Protein AF-A0A9W8ZW13-F1 (afdb_monomer_lite)

Sequence (111 aa):
MRTRFSSGTEGKAVCLLRQLMRTHRSIYGIDWSQTKPTEIVTCSLDKTIKVWDSKTMTLRTRIKTGYPVWRARGLPFGRGVLSLAQRGETALEMFSREPRIRPWYLTSSGR

Radius of gyration: 17.47 Å; chains: 1; bounding box: 58×29×50 Å

Foldseek 3Di:
DDDPDDPVVVVLVVVLVVVVVVVAPAWQEWEAAPCD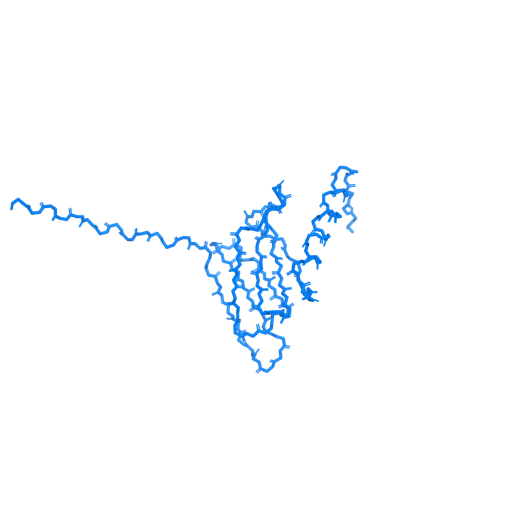NQWIWTFYQQQWIWIAGSVVRDTPDIDGHPAGFNYKYHDPDAQKIWTQHDDDDRDIDIGHPDDPPPPPPDPPPDD

Organism: NCBI:txid40482

InterPro domains:
  IPR001680 WD40 repeat [PF00400] (21-53)
  IPR001680 WD40 repeat [PS50082] (20-62)
  IPR001680 WD40 repeat [SM00320] (13-53)
  IPR015943 WD40/YVTN repeat-like-containing domain superfamily [G3DSA:2.130.10.10] (4-92)
  IPR036322 WD40-repeat-containing domain superfamily [SSF50978] (20-85)
  IPR049567 GATOR complex protein WDR59-like [PTHR46170] (24-96)

pLDDT: mean 72.47, std 13.66, range [34.53, 87.5]

Structure (mmCIF, N/CA/C/O backbone):
data_AF-A0A9W8ZW13-F1
#
_entry.id   AF-A0A9W8ZW13-F1
#
loop_
_atom_site.group_PDB
_atom_site.id
_atom_site.type_symbol
_atom_site.label_atom_id
_atom_site.label_alt_id
_atom_site.label_comp_id
_atom_site.label_asym_id
_atom_site.label_entity_id
_atom_site.label_seq_id
_atom_site.pdbx_PDB_ins_code
_atom_site.Cartn_x
_atom_site.Cartn_y
_atom_site.Cartn_z
_atom_site.occupancy
_atom_site.B_iso_or_equiv
_atom_site.auth_seq_id
_atom_site.auth_comp_id
_atom_site.auth_asym_id
_atom_site.auth_atom_id
_atom_site.pdbx_PDB_model_num
ATOM 1 N N . MET A 1 1 ? 9.572 16.945 15.103 1.00 35.16 1 MET A N 1
ATOM 2 C CA . MET A 1 1 ? 8.105 16.756 15.145 1.00 35.16 1 MET A CA 1
ATOM 3 C C . MET A 1 1 ? 7.822 15.353 15.690 1.00 35.16 1 MET A C 1
ATOM 5 O O . MET A 1 1 ? 7.816 14.394 14.935 1.00 35.16 1 MET A O 1
ATOM 9 N N . ARG A 1 2 ? 7.760 15.195 17.022 1.00 34.53 2 ARG A N 1
ATOM 10 C CA . ARG A 1 2 ? 7.535 13.897 17.691 1.00 34.53 2 ARG A CA 1
ATOM 11 C C . ARG A 1 2 ? 6.031 13.707 17.870 1.00 34.53 2 ARG A C 1
ATOM 13 O O . ARG A 1 2 ? 5.423 14.396 18.683 1.00 34.53 2 ARG A O 1
ATOM 20 N N . THR A 1 3 ? 5.431 12.801 17.112 1.00 39.03 3 THR A N 1
ATOM 21 C CA . THR A 1 3 ? 4.047 12.376 17.332 1.00 39.03 3 THR A CA 1
ATOM 22 C C . THR A 1 3 ? 4.000 11.529 18.602 1.00 39.03 3 THR A C 1
ATOM 24 O O . THR A 1 3 ? 4.550 10.430 18.635 1.00 39.03 3 THR A O 1
ATOM 27 N N . ARG A 1 4 ? 3.385 12.050 19.672 1.00 37.78 4 ARG A N 1
ATOM 28 C CA . ARG A 1 4 ? 3.016 11.244 20.843 1.00 37.78 4 ARG A CA 1
ATOM 29 C C . ARG A 1 4 ? 1.948 10.245 20.395 1.00 37.78 4 ARG A C 1
ATOM 31 O O . ARG A 1 4 ? 0.815 10.642 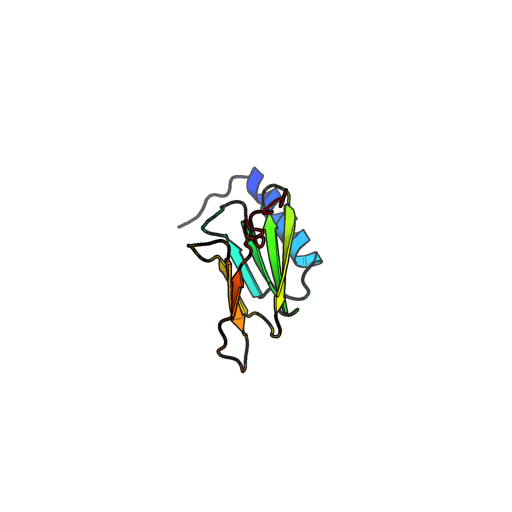20.140 1.00 37.78 4 ARG A O 1
ATOM 38 N N . PHE A 1 5 ? 2.316 8.976 20.266 1.00 43.03 5 PHE A N 1
ATOM 39 C CA . PHE A 1 5 ? 1.353 7.894 20.103 1.00 43.03 5 PHE A CA 1
ATOM 40 C C . PHE A 1 5 ? 0.817 7.533 21.491 1.00 43.03 5 PHE A C 1
ATOM 42 O O . PHE A 1 5 ? 1.581 7.275 22.416 1.00 43.03 5 PHE A O 1
ATOM 49 N N . SER A 1 6 ? -0.500 7.615 21.671 1.00 43.19 6 SER A N 1
ATOM 50 C CA . SER A 1 6 ? -1.167 7.204 22.906 1.00 43.19 6 SER A CA 1
ATOM 51 C C . SER A 1 6 ? -1.063 5.684 23.063 1.00 43.19 6 SER A C 1
ATOM 53 O O . SER A 1 6 ? -1.184 4.954 22.081 1.00 43.19 6 SER A O 1
ATOM 55 N N . SER A 1 7 ? -0.866 5.188 24.284 1.00 50.56 7 SER A N 1
ATOM 56 C CA . SER A 1 7 ? -0.591 3.774 24.617 1.00 50.56 7 SER A CA 1
ATOM 57 C C . SER A 1 7 ? -1.545 2.738 23.989 1.00 50.56 7 SER A C 1
ATOM 59 O O . SER A 1 7 ? -1.150 1.608 23.719 1.00 50.56 7 SER A O 1
ATOM 61 N N . GLY A 1 8 ? -2.790 3.108 23.661 1.00 53.59 8 GLY A N 1
ATOM 62 C CA . GLY A 1 8 ? -3.739 2.238 22.945 1.00 53.59 8 GLY A CA 1
ATOM 63 C C . GLY A 1 8 ? -3.488 2.078 21.432 1.00 53.59 8 GLY A C 1
ATOM 64 O O . GLY A 1 8 ? -4.043 1.179 20.799 1.00 53.59 8 GLY A O 1
ATOM 65 N N . THR A 1 9 ? -2.670 2.941 20.825 1.00 52.50 9 THR A N 1
ATOM 66 C CA . THR A 1 9 ? -2.302 2.882 19.397 1.00 52.50 9 THR A CA 1
ATOM 67 C C . THR A 1 9 ? -1.085 1.999 19.129 1.00 52.50 9 THR A C 1
ATOM 69 O O . THR A 1 9 ? -0.987 1.427 18.043 1.00 52.50 9 THR A O 1
ATOM 72 N N . GLU A 1 10 ? -0.219 1.794 20.125 1.00 55.22 10 GLU A N 1
ATOM 73 C CA . GLU A 1 10 ? 0.979 0.955 20.002 1.00 55.22 10 GLU A CA 1
ATOM 74 C C . GLU A 1 10 ? 0.616 -0.513 19.752 1.00 55.22 10 GLU A C 1
ATOM 76 O O . GLU A 1 10 ? 1.110 -1.120 18.802 1.00 55.22 10 GLU A O 1
ATOM 81 N N . GLY A 1 11 ? -0.348 -1.060 20.502 1.00 59.16 11 GLY A N 1
ATOM 82 C CA . GLY A 1 11 ? -0.831 -2.429 20.283 1.00 59.16 11 GLY A CA 1
ATOM 83 C C . GLY A 1 11 ? -1.437 -2.639 18.889 1.00 59.16 11 GLY A C 1
ATOM 84 O O . GLY A 1 11 ? -1.259 -3.694 18.275 1.00 59.16 11 GLY A O 1
ATOM 85 N N . LYS A 1 12 ? -2.093 -1.607 18.338 1.00 62.25 12 LYS A N 1
ATOM 86 C CA . LYS A 1 12 ? -2.654 -1.655 16.981 1.00 62.25 12 LYS A CA 1
ATOM 87 C C . LYS A 1 12 ? -1.561 -1.630 15.919 1.00 62.25 12 LYS A C 1
ATOM 89 O O . LYS A 1 12 ? -1.615 -2.422 14.981 1.00 62.25 12 LYS A O 1
ATOM 94 N N . ALA A 1 13 ? -0.562 -0.766 16.079 1.00 60.72 13 ALA A N 1
ATOM 95 C CA . ALA A 1 13 ? 0.571 -0.694 15.166 1.00 60.72 13 ALA A CA 1
ATOM 96 C C . ALA A 1 13 ? 1.368 -2.009 15.155 1.00 60.72 13 ALA A C 1
ATOM 98 O O . ALA A 1 13 ? 1.680 -2.514 14.080 1.00 60.72 13 ALA A O 1
ATOM 99 N N . VAL A 1 14 ? 1.619 -2.611 16.324 1.00 66.12 14 VAL A N 1
ATOM 100 C CA . VAL A 1 14 ? 2.346 -3.888 16.449 1.00 66.12 14 VAL A CA 1
ATOM 101 C C . VAL A 1 14 ? 1.586 -5.041 15.789 1.00 66.12 14 VAL A C 1
ATOM 103 O O . VAL A 1 14 ? 2.171 -5.805 15.017 1.00 66.12 14 VAL A O 1
ATOM 106 N N . CYS A 1 15 ? 0.280 -5.166 16.044 1.00 66.88 15 CYS A N 1
ATOM 107 C CA . CYS A 1 15 ? -0.532 -6.227 15.445 1.00 66.88 15 CYS A CA 1
ATOM 108 C C . CYS A 1 15 ? -0.619 -6.074 13.916 1.00 66.88 15 CYS A C 1
ATOM 110 O O . CYS A 1 15 ? -0.444 -7.046 13.178 1.00 66.88 15 CYS A O 1
ATOM 112 N N . LEU A 1 16 ? -0.771 -4.836 13.434 1.00 68.88 16 LEU A N 1
ATOM 113 C CA . LEU A 1 16 ? -0.765 -4.524 12.008 1.00 68.88 16 LEU A CA 1
ATOM 114 C C . LEU A 1 16 ? 0.590 -4.849 11.360 1.00 68.88 16 LEU A C 1
ATOM 116 O O . LEU A 1 16 ? 0.623 -5.473 10.302 1.00 68.88 16 LEU A O 1
ATOM 120 N N . LEU A 1 17 ? 1.708 -4.499 12.003 1.00 67.88 17 LEU A N 1
ATOM 121 C CA . LEU A 1 17 ? 3.049 -4.804 11.497 1.00 67.88 17 LEU A CA 1
ATOM 122 C C . LEU A 1 17 ? 3.269 -6.319 11.394 1.00 67.88 17 LEU A C 1
ATOM 124 O O . LEU A 1 17 ? 3.786 -6.809 10.393 1.00 67.88 17 LEU A O 1
ATOM 128 N N . ARG A 1 18 ? 2.810 -7.081 12.394 1.00 70.88 18 ARG A N 1
ATOM 129 C CA . ARG A 1 18 ? 2.882 -8.548 12.391 1.00 70.88 18 ARG A CA 1
ATOM 130 C C . ARG A 1 18 ? 2.047 -9.159 11.265 1.00 70.88 18 ARG A C 1
ATOM 132 O O . ARG A 1 18 ? 2.518 -10.068 10.582 1.00 70.88 18 ARG A O 1
ATOM 139 N N . GLN A 1 19 ? 0.843 -8.640 11.035 1.00 70.88 19 GLN A N 1
ATOM 140 C CA . GLN A 1 19 ? -0.024 -9.070 9.936 1.00 70.88 19 GLN A CA 1
ATOM 141 C C . GLN A 1 19 ? 0.589 -8.743 8.565 1.00 70.88 19 GLN A C 1
ATOM 143 O O . GLN A 1 19 ? 0.557 -9.560 7.642 1.00 70.88 19 GLN A O 1
ATOM 148 N N . LEU A 1 20 ? 1.216 -7.573 8.440 1.00 72.50 20 LEU A N 1
ATOM 149 C CA . LEU A 1 20 ? 1.938 -7.164 7.239 1.00 72.50 20 LEU A CA 1
ATOM 150 C C . LEU A 1 20 ? 3.130 -8.086 6.959 1.00 72.50 20 LEU A C 1
ATOM 152 O O . LEU A 1 20 ? 3.231 -8.616 5.853 1.00 72.50 20 LEU A O 1
ATOM 156 N N . MET A 1 21 ? 3.963 -8.365 7.966 1.00 69.19 21 MET A N 1
ATOM 157 C CA . MET A 1 21 ? 5.094 -9.294 7.844 1.00 69.19 21 MET A CA 1
ATOM 158 C C . MET A 1 21 ? 4.656 -10.717 7.478 1.00 69.19 21 MET A C 1
ATOM 160 O O . MET A 1 21 ? 5.329 -11.381 6.700 1.00 69.19 21 MET A O 1
ATOM 164 N N . ARG A 1 22 ? 3.510 -11.197 7.982 1.00 66.75 22 ARG A N 1
ATOM 165 C CA . ARG A 1 22 ? 2.988 -12.528 7.618 1.00 66.75 22 ARG A CA 1
ATOM 166 C C . ARG A 1 22 ? 2.552 -12.631 6.162 1.00 66.75 22 ARG A C 1
ATOM 168 O O . ARG A 1 22 ? 2.555 -13.720 5.599 1.00 66.75 22 ARG A O 1
ATOM 175 N N . THR A 1 23 ? 2.101 -11.529 5.572 1.00 67.56 23 THR A N 1
ATOM 176 C CA . THR A 1 23 ? 1.450 -11.556 4.257 1.00 67.56 23 THR A CA 1
ATOM 177 C C . THR A 1 23 ? 2.381 -11.141 3.124 1.00 67.56 23 THR A C 1
ATOM 179 O O . THR A 1 23 ? 2.035 -11.362 1.961 1.00 67.56 23 THR A O 1
ATOM 182 N N . HIS A 1 24 ? 3.538 -10.555 3.433 1.00 68.94 24 HIS A N 1
ATOM 183 C CA . HIS A 1 24 ? 4.514 -10.077 2.459 1.00 68.94 24 HIS A CA 1
ATOM 184 C C . HIS A 1 24 ? 5.874 -10.731 2.663 1.00 68.94 24 HIS A C 1
ATOM 186 O O . HIS A 1 24 ? 6.360 -10.846 3.781 1.00 68.94 24 HIS A O 1
ATOM 192 N N . ARG A 1 25 ? 6.519 -11.107 1.555 1.00 66.69 25 ARG A N 1
ATOM 193 C CA . ARG A 1 25 ? 7.866 -11.693 1.580 1.00 66.69 25 ARG A CA 1
ATOM 194 C C . ARG A 1 25 ? 8.946 -10.623 1.816 1.00 66.69 25 ARG A C 1
ATOM 196 O O . ARG A 1 25 ? 9.935 -10.886 2.490 1.00 66.69 25 ARG A O 1
ATOM 203 N N . SER A 1 26 ? 8.745 -9.405 1.300 1.00 76.00 26 SER A N 1
ATOM 204 C CA . SER A 1 26 ? 9.588 -8.223 1.569 1.00 76.00 26 SER A CA 1
ATOM 205 C C . SER A 1 26 ? 8.794 -6.943 1.302 1.00 76.00 26 SER A C 1
ATOM 207 O O . SER A 1 26 ? 8.293 -6.764 0.191 1.00 76.00 26 SER A O 1
ATOM 209 N N . ILE A 1 27 ? 8.637 -6.077 2.304 1.00 79.44 27 ILE A N 1
ATOM 210 C CA . ILE A 1 27 ? 7.901 -4.806 2.193 1.00 79.44 27 ILE A CA 1
ATOM 211 C C . ILE A 1 27 ? 8.918 -3.684 1.991 1.00 79.44 27 ILE A C 1
ATOM 213 O O . ILE A 1 27 ? 9.815 -3.532 2.814 1.00 79.44 27 ILE A O 1
ATOM 217 N N . TYR A 1 28 ? 8.763 -2.893 0.930 1.00 79.94 28 TYR A N 1
ATOM 218 C CA . TYR A 1 28 ? 9.627 -1.728 0.682 1.00 79.94 28 TYR A CA 1
ATOM 219 C C . TYR A 1 28 ? 8.986 -0.409 1.089 1.00 79.94 28 TYR A C 1
ATOM 221 O O . TYR A 1 28 ? 9.685 0.548 1.415 1.00 79.94 28 TYR A O 1
ATOM 229 N N . GLY A 1 29 ? 7.654 -0.351 1.076 1.00 76.56 29 GLY A N 1
ATOM 230 C CA . GLY A 1 29 ? 6.926 0.882 1.312 1.00 76.56 29 GLY A CA 1
ATOM 231 C C . GLY A 1 29 ? 5.615 0.645 2.038 1.00 76.56 29 GLY A C 1
ATOM 232 O O . GLY A 1 29 ? 4.862 -0.285 1.737 1.00 76.56 29 GLY A O 1
ATOM 233 N N . ILE A 1 30 ? 5.360 1.532 2.990 1.00 85.06 30 ILE A N 1
ATOM 234 C CA . ILE A 1 30 ? 4.104 1.663 3.716 1.00 85.06 30 ILE A CA 1
ATOM 235 C C . ILE A 1 30 ? 3.720 3.134 3.597 1.00 85.06 30 ILE A C 1
ATOM 237 O O . ILE A 1 30 ? 4.533 4.005 3.906 1.00 85.06 30 ILE A O 1
ATOM 241 N N . ASP A 1 31 ? 2.509 3.403 3.123 1.00 85.44 31 ASP A N 1
ATOM 242 C CA . ASP A 1 31 ? 1.985 4.755 2.968 1.00 85.44 31 ASP A CA 1
ATOM 243 C C . ASP A 1 31 ? 0.554 4.840 3.497 1.00 85.44 31 ASP A C 1
ATOM 245 O O . ASP A 1 31 ? -0.242 3.910 3.349 1.00 85.44 31 ASP A O 1
ATOM 249 N N . TRP A 1 32 ? 0.220 5.963 4.122 1.00 83.38 32 TRP A N 1
ATOM 250 C CA . TRP A 1 32 ? -1.137 6.224 4.593 1.00 83.38 32 TRP A CA 1
ATOM 251 C C . TRP A 1 32 ? -1.934 6.896 3.482 1.00 83.38 32 TRP A C 1
ATOM 253 O O . TRP A 1 32 ? -1.458 7.829 2.835 1.00 83.38 32 TRP A O 1
ATOM 263 N N . SER A 1 33 ? -3.167 6.441 3.255 1.00 79.81 33 SER A N 1
ATOM 264 C CA . SER A 1 33 ? -4.030 7.089 2.270 1.00 79.81 33 SER A CA 1
ATOM 265 C C . SER A 1 33 ? -4.443 8.468 2.780 1.00 79.81 33 SER A C 1
ATOM 267 O O . SER A 1 33 ? -5.114 8.582 3.802 1.00 79.81 33 SER A O 1
ATOM 269 N N . GLN A 1 34 ? -4.106 9.523 2.038 1.00 75.06 34 GLN A N 1
ATOM 270 C CA . GLN A 1 34 ? -4.455 10.900 2.418 1.00 75.06 34 GLN A CA 1
ATOM 271 C C . GLN A 1 34 ? -5.968 11.153 2.381 1.00 75.06 34 GLN A C 1
ATOM 273 O O . GLN A 1 34 ? -6.498 11.961 3.133 1.00 75.06 34 GLN A O 1
ATOM 278 N N . THR A 1 35 ? -6.684 10.413 1.533 1.00 75.00 35 THR A N 1
ATOM 279 C CA . THR A 1 35 ? -8.144 10.499 1.402 1.00 75.00 35 THR A CA 1
ATOM 280 C C . THR A 1 35 ? -8.894 9.831 2.552 1.00 75.00 35 THR A C 1
ATOM 282 O O . THR A 1 35 ? -10.033 10.197 2.837 1.00 75.00 35 THR A O 1
ATOM 285 N N . LYS A 1 36 ? -8.292 8.831 3.210 1.00 75.56 36 LYS A N 1
ATOM 286 C CA . LYS A 1 36 ? -8.912 8.087 4.310 1.00 75.56 36 LYS A CA 1
ATOM 287 C C . LYS A 1 36 ? -7.859 7.701 5.346 1.00 75.56 36 LYS A C 1
ATOM 289 O O . LYS A 1 36 ? -7.074 6.791 5.082 1.00 75.56 36 LYS A O 1
ATOM 294 N N . PRO A 1 37 ? -7.917 8.261 6.566 1.00 77.81 37 PRO A N 1
ATOM 295 C CA . PRO A 1 37 ? -6.924 7.993 7.609 1.00 77.81 37 PRO A CA 1
ATOM 296 C C . PRO A 1 37 ? -6.968 6.549 8.127 1.00 77.81 37 PRO A C 1
ATOM 298 O O . PRO A 1 37 ? -6.092 6.119 8.868 1.00 77.81 37 PRO A O 1
ATOM 301 N N . THR A 1 38 ? -8.001 5.788 7.762 1.00 83.31 38 THR A N 1
ATOM 302 C CA . THR A 1 38 ? -8.133 4.377 8.118 1.00 83.31 38 THR A CA 1
ATOM 303 C C . THR A 1 38 ? -7.573 3.445 7.056 1.00 83.31 38 THR A C 1
ATOM 305 O O . THR A 1 38 ? -7.625 2.242 7.251 1.00 83.31 38 THR A O 1
ATOM 308 N N . GLU A 1 39 ? -7.084 3.944 5.922 1.00 84.44 39 GLU A N 1
ATOM 309 C CA . GLU A 1 39 ? -6.550 3.095 4.859 1.00 84.44 39 GLU A CA 1
ATOM 310 C C . GLU A 1 39 ? -5.025 3.187 4.808 1.00 84.44 39 GLU A C 1
ATOM 312 O O . GLU A 1 39 ? -4.442 4.269 4.737 1.00 84.44 39 GLU A O 1
ATOM 317 N N . ILE A 1 40 ? -4.385 2.022 4.810 1.00 85.81 40 ILE A N 1
ATOM 318 C CA . ILE A 1 40 ? -2.937 1.868 4.704 1.00 85.81 40 ILE A CA 1
ATOM 319 C C . ILE A 1 40 ? -2.643 1.144 3.400 1.00 85.81 40 ILE A C 1
ATOM 321 O O . ILE A 1 40 ? -3.205 0.087 3.117 1.00 85.81 40 ILE A O 1
ATOM 325 N N . VAL A 1 41 ? -1.748 1.704 2.603 1.00 85.88 41 VAL A N 1
ATOM 326 C CA . VAL A 1 41 ? -1.258 1.113 1.365 1.00 85.88 41 VAL A CA 1
ATOM 327 C C . VAL A 1 41 ? 0.118 0.529 1.631 1.00 85.88 41 VAL A C 1
ATOM 329 O O . VAL A 1 41 ? 0.990 1.169 2.210 1.00 85.88 41 VAL A O 1
ATOM 332 N N . THR A 1 42 ? 0.317 -0.705 1.199 1.00 86.50 42 THR A N 1
ATOM 333 C CA . THR A 1 42 ? 1.590 -1.412 1.336 1.00 86.50 42 THR A CA 1
ATOM 334 C C . THR A 1 42 ? 2.015 -1.968 -0.005 1.00 86.50 42 THR A C 1
ATOM 336 O O . THR A 1 42 ? 1.174 -2.447 -0.768 1.00 86.50 42 THR A O 1
ATOM 339 N N . CYS A 1 43 ? 3.308 -1.888 -0.304 1.00 86.44 43 CYS A N 1
ATOM 340 C CA . CYS A 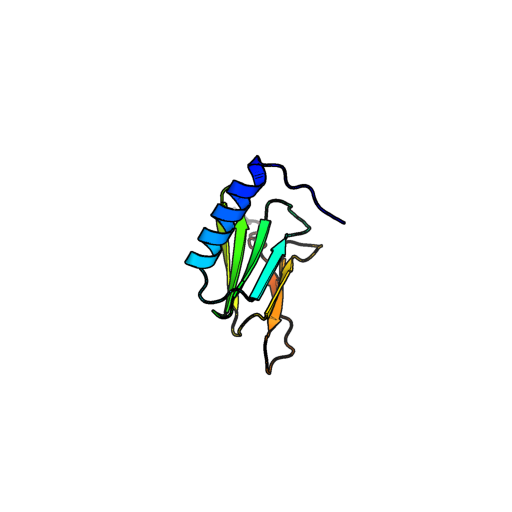1 43 ? 3.890 -2.433 -1.524 1.00 86.44 43 CYS A CA 1
ATOM 341 C C . CYS A 1 43 ? 5.034 -3.391 -1.207 1.00 86.44 43 CYS A C 1
ATOM 343 O O . CYS A 1 43 ? 5.786 -3.212 -0.243 1.00 86.44 43 CYS A O 1
ATOM 345 N N . SER A 1 44 ? 5.154 -4.427 -2.029 1.00 85.50 44 SER A N 1
ATOM 346 C CA . SER A 1 44 ? 6.108 -5.502 -1.806 1.00 85.50 44 SER A CA 1
ATOM 347 C C . SER A 1 44 ? 6.820 -5.921 -3.086 1.00 85.50 44 SER A C 1
ATOM 349 O O . SER A 1 44 ? 6.313 -5.744 -4.197 1.00 85.50 44 SER A O 1
ATOM 351 N N . LEU A 1 45 ? 8.006 -6.514 -2.905 1.00 82.62 45 LEU A N 1
ATOM 352 C CA . LEU A 1 45 ? 8.793 -7.134 -3.976 1.00 82.62 45 LEU A CA 1
ATOM 353 C C . LEU A 1 45 ? 8.037 -8.271 -4.677 1.00 82.62 45 LEU A C 1
ATOM 355 O O . LEU A 1 45 ? 8.361 -8.628 -5.804 1.00 82.62 45 LEU A O 1
ATOM 359 N N . ASP A 1 46 ? 7.005 -8.822 -4.031 1.00 82.38 46 ASP A N 1
ATOM 360 C CA . ASP A 1 46 ? 6.138 -9.856 -4.599 1.00 82.38 46 ASP A CA 1
ATOM 361 C C . ASP A 1 46 ? 5.224 -9.351 -5.735 1.00 82.38 46 ASP A C 1
ATOM 363 O O . ASP A 1 46 ? 4.344 -10.088 -6.183 1.00 82.38 46 ASP A O 1
ATOM 367 N N . LYS A 1 47 ? 5.449 -8.114 -6.208 1.00 86.25 47 LYS A N 1
ATOM 368 C CA . LYS A 1 47 ? 4.672 -7.434 -7.250 1.00 86.25 47 LYS A CA 1
ATOM 369 C C . LYS A 1 47 ? 3.211 -7.256 -6.846 1.00 86.25 47 LYS A C 1
ATOM 371 O O . LYS A 1 47 ? 2.294 -7.325 -7.666 1.00 86.25 47 LYS A O 1
ATOM 376 N N . THR A 1 48 ? 2.965 -7.094 -5.547 1.00 85.75 48 THR A N 1
ATOM 377 C CA . THR A 1 48 ? 1.628 -6.826 -5.038 1.00 85.75 48 THR A CA 1
ATOM 378 C C . THR A 1 48 ? 1.581 -5.566 -4.202 1.00 85.75 48 THR A C 1
ATOM 380 O O . THR A 1 48 ? 2.449 -5.273 -3.376 1.00 85.75 48 THR A O 1
ATOM 383 N N . ILE A 1 49 ? 0.505 -4.826 -4.424 1.00 87.50 49 ILE A N 1
ATOM 384 C CA . ILE A 1 49 ? 0.113 -3.686 -3.620 1.00 87.50 49 ILE A CA 1
ATOM 385 C C . ILE A 1 49 ? -1.139 -4.102 -2.866 1.00 87.50 49 ILE A C 1
ATOM 387 O O . ILE A 1 49 ? -2.118 -4.569 -3.454 1.00 87.50 49 ILE A O 1
ATOM 391 N N . LYS A 1 50 ? -1.110 -3.957 -1.548 1.00 86.12 50 LYS A N 1
ATOM 392 C CA . LYS A 1 50 ? -2.221 -4.317 -0.676 1.00 86.12 50 LYS A CA 1
ATOM 393 C C . LYS A 1 50 ? -2.703 -3.102 0.082 1.00 86.12 50 LYS A C 1
ATOM 395 O O . LYS A 1 50 ? -1.904 -2.341 0.628 1.00 86.12 50 LYS A O 1
ATOM 400 N N . VAL A 1 51 ? -4.017 -2.947 0.108 1.00 85.81 51 VAL A N 1
ATOM 401 C CA . VAL A 1 51 ? -4.703 -1.888 0.837 1.00 85.81 51 VAL A CA 1
ATOM 402 C C . VAL A 1 51 ? -5.394 -2.504 2.034 1.00 85.81 51 VAL A C 1
ATOM 404 O O . VAL A 1 51 ? -6.228 -3.399 1.889 1.00 85.81 51 VAL A O 1
ATOM 407 N N . TRP A 1 52 ? -5.056 -1.993 3.203 1.00 86.00 52 TRP A N 1
ATOM 408 C CA . TRP A 1 52 ? -5.523 -2.458 4.493 1.00 86.00 52 TRP A CA 1
ATOM 409 C C . TRP A 1 52 ? -6.391 -1.402 5.144 1.00 86.00 52 TRP A C 1
ATOM 411 O O . TRP A 1 52 ? -6.159 -0.206 4.979 1.00 86.00 52 TRP A O 1
ATOM 421 N N . ASP A 1 53 ? -7.374 -1.849 5.907 1.00 85.88 53 ASP A N 1
ATOM 422 C CA . ASP A 1 53 ? -8.138 -0.990 6.797 1.00 85.88 53 ASP A CA 1
ATOM 423 C C . ASP A 1 53 ? -7.539 -1.079 8.208 1.00 85.88 53 ASP A C 1
ATOM 425 O O . ASP A 1 53 ? -7.502 -2.152 8.802 1.00 85.88 53 ASP A O 1
ATOM 429 N N . SER A 1 54 ? -7.039 0.029 8.749 1.00 82.19 54 SER A N 1
ATOM 430 C CA . SER A 1 54 ? -6.392 0.092 10.061 1.00 82.19 54 SER A CA 1
ATOM 431 C C . SER A 1 54 ? -7.371 -0.094 11.221 1.00 82.19 54 SER A C 1
ATOM 433 O O . SER A 1 54 ? -6.950 -0.502 12.304 1.00 82.19 54 SER A O 1
ATOM 435 N N . LYS A 1 55 ? -8.673 0.167 11.018 1.00 81.56 55 LYS A N 1
ATOM 436 C CA . LYS A 1 55 ? -9.694 -0.038 12.057 1.00 81.56 55 LYS A CA 1
ATOM 437 C C . LYS A 1 55 ? -10.036 -1.511 12.222 1.00 81.56 55 LYS A C 1
ATOM 439 O O . LYS A 1 55 ? -10.168 -1.976 13.348 1.00 81.56 55 LYS A O 1
ATOM 444 N N . THR A 1 56 ? -10.189 -2.221 11.108 1.00 81.88 56 THR A N 1
ATOM 445 C CA . THR A 1 56 ? -10.606 -3.633 11.097 1.00 81.88 56 THR A CA 1
ATOM 446 C C . THR A 1 56 ? -9.435 -4.601 10.921 1.00 81.88 56 THR A C 1
ATOM 448 O O . THR A 1 56 ? -9.617 -5.803 11.062 1.00 81.88 56 THR A O 1
ATOM 451 N N . MET A 1 57 ? -8.235 -4.095 10.614 1.00 77.25 57 MET A N 1
ATOM 452 C CA . MET A 1 57 ? -7.047 -4.873 10.231 1.00 77.25 57 MET A CA 1
ATOM 453 C C . MET A 1 57 ? -7.299 -5.857 9.077 1.00 77.25 57 MET A C 1
ATOM 455 O O . MET A 1 57 ? -6.629 -6.883 8.957 1.00 77.25 57 MET A O 1
ATOM 459 N N . THR A 1 58 ? -8.260 -5.543 8.204 1.00 82.44 58 THR A N 1
ATOM 460 C CA . THR A 1 58 ? -8.644 -6.399 7.076 1.00 82.44 58 THR A CA 1
ATOM 461 C C . THR A 1 58 ? -8.017 -5.933 5.766 1.00 82.44 58 THR A C 1
ATOM 463 O O . THR A 1 58 ? -7.786 -4.740 5.544 1.00 82.44 58 THR A O 1
ATOM 466 N N . LEU A 1 59 ? -7.741 -6.891 4.876 1.00 83.94 59 LEU A N 1
ATOM 467 C CA . LEU A 1 59 ? -7.304 -6.615 3.511 1.00 83.94 59 LEU A CA 1
ATOM 468 C C . LEU A 1 59 ? -8.518 -6.200 2.676 1.00 83.94 59 LEU A C 1
ATOM 470 O O . LEU A 1 59 ? -9.388 -7.020 2.403 1.00 83.94 59 LEU A O 1
ATOM 474 N N . ARG A 1 60 ? -8.556 -4.945 2.230 1.00 83.69 60 ARG A N 1
ATOM 475 C CA . ARG A 1 60 ? -9.627 -4.441 1.360 1.00 83.69 60 ARG A CA 1
ATOM 476 C C . ARG A 1 60 ? -9.411 -4.801 -0.093 1.00 83.69 60 ARG A C 1
ATOM 478 O O . ARG A 1 60 ? -10.343 -5.153 -0.808 1.00 83.69 60 ARG A O 1
ATOM 485 N N . THR A 1 61 ? -8.183 -4.629 -0.565 1.00 83.56 61 THR A N 1
ATOM 486 C CA . THR A 1 61 ? -7.882 -4.765 -1.987 1.00 83.56 61 THR A CA 1
ATOM 487 C C . THR A 1 61 ? -6.460 -5.247 -2.166 1.00 83.56 61 THR A C 1
ATOM 489 O O . THR A 1 61 ? -5.542 -4.782 -1.490 1.00 83.56 61 THR A O 1
ATOM 492 N N . ARG A 1 62 ? -6.281 -6.166 -3.111 1.00 86.44 62 ARG A N 1
ATOM 493 C CA . ARG A 1 62 ? -4.980 -6.634 -3.569 1.00 86.44 62 ARG A CA 1
ATOM 494 C C . ARG A 1 62 ? -4.862 -6.346 -5.055 1.00 86.44 62 ARG A C 1
ATOM 496 O O . ARG A 1 62 ? -5.626 -6.883 -5.848 1.00 86.44 62 ARG A O 1
ATOM 503 N N . ILE A 1 63 ? -3.894 -5.519 -5.407 1.00 85.50 63 ILE A N 1
ATOM 504 C CA . ILE A 1 63 ? -3.559 -5.153 -6.777 1.00 85.50 63 ILE A CA 1
ATOM 505 C C . ILE A 1 63 ? -2.276 -5.906 -7.126 1.00 85.50 63 ILE A C 1
ATOM 507 O O . ILE A 1 63 ? -1.320 -5.891 -6.349 1.00 85.50 63 ILE A O 1
ATOM 511 N N . LYS A 1 64 ? -2.271 -6.616 -8.255 1.00 85.31 64 LYS A N 1
ATOM 512 C CA . LYS A 1 64 ? -1.077 -7.286 -8.783 1.00 85.31 64 LYS A CA 1
ATOM 513 C C . LYS A 1 64 ? -0.479 -6.414 -9.882 1.00 85.31 64 LYS A C 1
ATOM 515 O O . LYS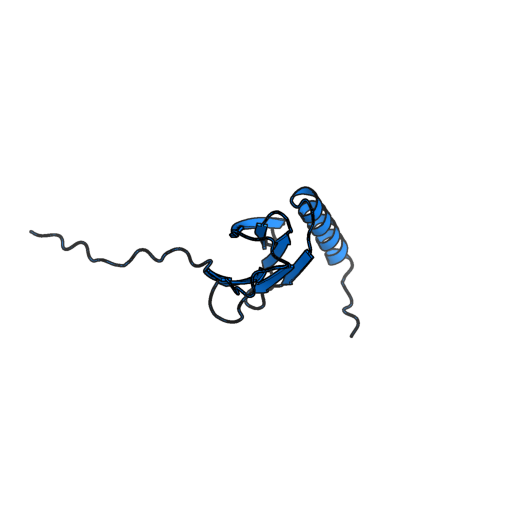 A 1 64 ? -1.217 -5.971 -10.755 1.00 85.31 64 LYS A O 1
ATOM 520 N N . THR A 1 65 ? 0.826 -6.194 -9.824 1.00 81.44 65 THR A N 1
ATOM 521 C CA . THR A 1 65 ? 1.605 -5.441 -10.811 1.00 81.44 65 THR A CA 1
ATOM 522 C C . THR A 1 65 ? 2.476 -6.402 -11.627 1.00 81.44 65 THR A C 1
ATOM 524 O O . THR A 1 65 ? 2.770 -7.517 -11.186 1.00 81.44 65 THR A O 1
ATOM 527 N N . GLY A 1 66 ? 2.894 -6.002 -12.833 1.00 82.75 66 GLY A N 1
ATOM 528 C CA . GLY A 1 66 ? 3.812 -6.800 -13.666 1.00 82.75 66 GLY A CA 1
ATOM 529 C C . GLY A 1 66 ? 5.261 -6.791 -13.159 1.00 82.75 66 GLY A C 1
ATOM 530 O O . GLY A 1 66 ? 6.036 -7.722 -13.406 1.00 82.75 66 GLY A O 1
ATOM 531 N N . TYR A 1 67 ? 5.604 -5.783 -12.360 1.00 82.62 67 TYR A N 1
ATOM 532 C CA . TYR A 1 67 ? 6.953 -5.480 -11.891 1.00 82.62 67 TYR A CA 1
ATOM 533 C C . TYR A 1 67 ? 7.019 -5.323 -10.361 1.00 82.62 67 TYR A C 1
ATOM 535 O O . TYR A 1 67 ? 5.994 -5.095 -9.708 1.00 82.62 67 TYR A O 1
ATOM 543 N N . PRO A 1 68 ? 8.213 -5.460 -9.755 1.00 83.75 68 PRO A N 1
ATOM 544 C CA . PRO A 1 68 ? 8.410 -5.200 -8.331 1.00 83.75 68 PRO A CA 1
ATOM 545 C C . PRO A 1 68 ? 8.236 -3.712 -8.010 1.00 83.75 68 PRO A C 1
ATOM 547 O O . PRO A 1 68 ? 8.845 -2.852 -8.650 1.00 83.75 68 PRO A O 1
ATOM 550 N N . VAL A 1 69 ? 7.423 -3.415 -6.995 1.00 84.56 69 VAL A N 1
ATOM 551 C CA . VAL A 1 69 ? 7.086 -2.039 -6.609 1.00 84.56 69 VAL A CA 1
ATOM 552 C C . VAL A 1 69 ? 7.997 -1.577 -5.479 1.00 84.56 69 VAL A C 1
ATOM 554 O O . VAL A 1 69 ? 7.984 -2.141 -4.384 1.00 84.56 69 VAL A O 1
ATOM 557 N N . TRP A 1 70 ? 8.748 -0.509 -5.732 1.00 82.88 70 TRP A N 1
ATOM 558 C CA . TRP A 1 70 ? 9.605 0.140 -4.744 1.00 82.88 70 TRP A CA 1
ATOM 559 C C . TRP A 1 70 ? 8.812 1.050 -3.811 1.00 82.88 70 TRP A C 1
ATOM 561 O O . TRP A 1 70 ? 9.029 1.074 -2.601 1.00 82.88 70 TRP A O 1
ATOM 571 N N . ARG A 1 71 ? 7.871 1.813 -4.376 1.00 82.75 71 ARG A N 1
ATOM 572 C CA . ARG A 1 71 ? 7.059 2.768 -3.624 1.00 82.75 71 ARG A CA 1
ATOM 573 C C . ARG A 1 71 ? 5.651 2.818 -4.193 1.00 82.75 71 ARG A C 1
ATOM 575 O O . ARG A 1 71 ? 5.474 2.951 -5.399 1.00 82.75 71 ARG A O 1
ATOM 582 N N . ALA A 1 72 ? 4.659 2.740 -3.319 1.00 85.19 72 ALA A N 1
ATOM 583 C CA . ALA A 1 72 ? 3.271 3.001 -3.663 1.00 85.19 72 ALA A CA 1
ATOM 584 C C . ALA A 1 72 ? 2.781 4.213 -2.876 1.00 85.19 72 ALA A C 1
ATOM 586 O O . ALA A 1 72 ? 3.111 4.346 -1.698 1.00 85.19 72 ALA A O 1
ATOM 587 N N . ARG A 1 73 ? 2.017 5.093 -3.525 1.00 85.25 73 ARG A N 1
ATOM 588 C CA . ARG A 1 73 ? 1.383 6.242 -2.875 1.00 85.25 73 ARG A CA 1
ATOM 589 C C . ARG A 1 73 ? -0.099 6.312 -3.176 1.00 85.25 73 ARG A C 1
ATOM 591 O O . ARG A 1 73 ? -0.530 6.030 -4.294 1.00 85.25 73 ARG A O 1
ATOM 598 N N . GLY A 1 74 ? -0.880 6.703 -2.176 1.00 84.44 74 GLY A N 1
ATOM 599 C CA . GLY A 1 74 ? -2.279 7.060 -2.392 1.00 84.44 74 GLY A CA 1
ATOM 600 C C . GLY A 1 74 ? -2.380 8.353 -3.201 1.00 84.44 74 GLY A C 1
ATOM 601 O O . GLY A 1 74 ? -1.667 9.313 -2.916 1.00 84.44 74 GLY A O 1
ATOM 602 N N . LEU A 1 75 ? -3.264 8.392 -4.199 1.00 81.69 75 LEU A N 1
ATOM 603 C CA . LEU A 1 75 ? -3.572 9.649 -4.878 1.00 81.69 75 LEU A CA 1
ATOM 604 C C . LEU A 1 75 ? -4.395 10.557 -3.946 1.00 81.69 75 LEU A C 1
ATOM 606 O O . LEU A 1 75 ? -5.267 10.053 -3.229 1.00 81.69 75 LEU A O 1
ATOM 610 N N . PRO A 1 76 ? -4.144 11.879 -3.947 1.00 71.31 76 PRO A N 1
ATOM 611 C CA . PRO A 1 76 ? -4.934 12.830 -3.167 1.00 71.31 76 PRO A CA 1
ATOM 612 C C . PRO A 1 76 ? -6.329 13.065 -3.768 1.00 71.31 76 PRO A C 1
ATOM 614 O O . PRO A 1 76 ? -7.234 13.487 -3.056 1.00 71.31 76 PRO A O 1
ATOM 617 N N . PHE A 1 77 ? -6.517 12.757 -5.055 1.00 74.75 77 PHE A N 1
ATOM 618 C CA . PHE A 1 77 ? -7.794 12.825 -5.762 1.00 74.75 77 PHE A CA 1
ATOM 619 C C . PHE A 1 77 ? -8.164 11.457 -6.347 1.00 74.75 77 PHE A C 1
ATOM 621 O O . PHE A 1 77 ? -7.299 10.690 -6.774 1.00 74.75 77 PHE A O 1
ATOM 628 N N . GLY A 1 78 ? -9.465 11.154 -6.367 1.00 70.25 78 GLY A N 1
ATOM 629 C CA . GLY A 1 78 ? -9.980 9.858 -6.806 1.00 70.25 78 GLY A CA 1
ATOM 630 C C . GLY A 1 78 ? -9.581 8.697 -5.885 1.00 70.25 78 GLY A C 1
ATOM 631 O O . GLY A 1 78 ? -8.755 8.810 -4.976 1.00 70.25 78 GLY A O 1
ATOM 632 N N . ARG A 1 79 ? -10.186 7.527 -6.098 1.00 73.69 79 ARG A N 1
ATOM 633 C CA . ARG A 1 79 ? -9.747 6.298 -5.427 1.00 73.69 79 ARG A CA 1
ATOM 634 C C . ARG A 1 79 ? -8.691 5.622 -6.284 1.00 73.69 79 ARG A C 1
ATOM 636 O O . ARG A 1 79 ? -9.024 4.733 -7.053 1.00 73.69 79 ARG A O 1
ATOM 643 N N . GLY A 1 80 ? -7.422 5.995 -6.132 1.00 82.06 80 GLY A N 1
ATOM 644 C CA . GLY A 1 80 ? -6.334 5.339 -6.865 1.00 82.06 80 GLY A CA 1
ATOM 645 C C . GLY A 1 80 ? -5.033 5.184 -6.082 1.00 82.06 80 GLY A C 1
ATOM 646 O O . GLY A 1 80 ? -4.873 5.742 -4.994 1.00 82.06 80 GLY A O 1
ATOM 647 N N . VAL A 1 81 ? -4.139 4.341 -6.593 1.00 85.06 81 VAL A N 1
ATOM 648 C CA . VAL A 1 81 ? -2.767 4.158 -6.095 1.00 85.06 81 VAL A CA 1
ATOM 649 C C . VAL A 1 81 ? -1.801 4.395 -7.242 1.00 85.06 81 VAL A C 1
ATOM 651 O O . VAL A 1 81 ? -2.006 3.865 -8.330 1.00 85.06 81 VAL A O 1
ATOM 654 N N . LEU A 1 82 ? -0.739 5.145 -6.978 1.00 85.50 82 LEU A N 1
ATOM 655 C CA . LEU A 1 82 ? 0.403 5.282 -7.867 1.00 85.50 82 LEU A CA 1
ATOM 656 C C . LEU A 1 82 ? 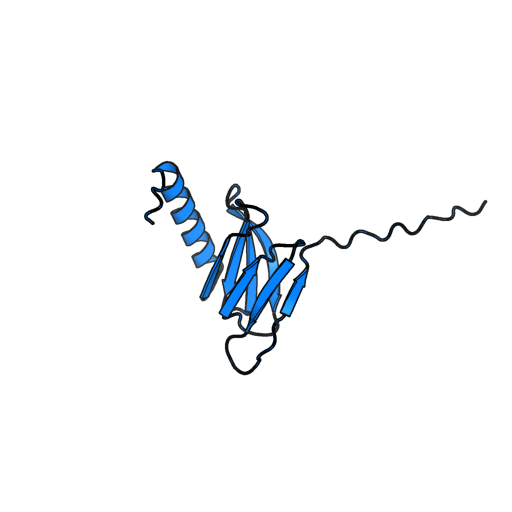1.495 4.307 -7.436 1.00 85.50 82 LEU A C 1
ATOM 658 O O . LEU A 1 82 ? 1.822 4.246 -6.250 1.00 85.50 82 LEU A O 1
ATOM 662 N N . SER A 1 83 ? 2.059 3.562 -8.378 1.00 85.31 83 SER A N 1
ATOM 663 C CA . SER A 1 83 ? 3.146 2.616 -8.127 1.00 85.31 83 SER A CA 1
ATOM 664 C C . SER A 1 83 ? 4.414 3.012 -8.879 1.00 85.31 83 SER A C 1
ATOM 666 O O . SER A 1 83 ? 4.350 3.488 -10.008 1.00 85.31 83 SER A O 1
ATOM 668 N N . LEU A 1 84 ? 5.563 2.814 -8.236 1.00 85.00 84 LEU A N 1
ATOM 669 C CA . LEU A 1 84 ? 6.895 3.050 -8.787 1.00 85.00 84 LEU A CA 1
ATOM 670 C C . LEU A 1 84 ? 7.657 1.728 -8.879 1.00 85.00 84 LEU A C 1
ATOM 672 O O . LEU A 1 84 ? 7.820 1.050 -7.860 1.00 85.00 84 LEU A O 1
ATOM 676 N N . ALA A 1 85 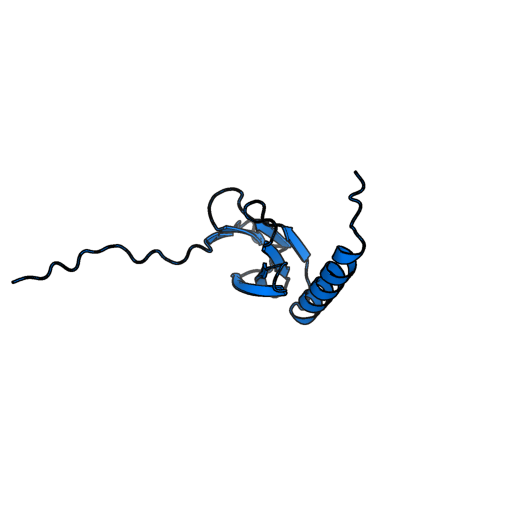? 8.137 1.379 -10.071 1.00 83.38 85 ALA A N 1
ATOM 677 C CA . ALA A 1 85 ? 8.961 0.195 -10.298 1.00 83.38 85 ALA A CA 1
ATOM 678 C C . ALA A 1 85 ? 10.395 0.364 -9.748 1.00 83.38 85 ALA A C 1
ATOM 680 O O . ALA A 1 85 ? 10.914 1.474 -9.642 1.00 83.38 85 ALA A O 1
ATOM 681 N N . GLN A 1 86 ? 11.032 -0.745 -9.353 1.00 75.88 86 GLN A N 1
ATOM 682 C CA . GLN A 1 86 ? 12.334 -0.739 -8.663 1.00 75.88 86 GLN A CA 1
ATOM 683 C C . GLN A 1 86 ? 13.558 -0.623 -9.588 1.00 75.88 86 GLN A C 1
ATOM 685 O O . GLN A 1 86 ? 14.541 0.002 -9.192 1.00 75.88 86 GLN A O 1
ATOM 690 N N . ARG A 1 87 ? 13.556 -1.230 -10.782 1.00 66.19 87 ARG A N 1
ATOM 691 C CA . ARG A 1 87 ? 14.691 -1.182 -11.727 1.00 66.19 87 ARG A CA 1
ATOM 692 C C . ARG A 1 87 ? 14.248 -1.465 -13.162 1.00 66.19 87 ARG A C 1
ATOM 694 O O . ARG A 1 87 ? 13.414 -2.335 -13.375 1.00 66.19 87 ARG A O 1
ATOM 701 N N . GLY A 1 88 ? 14.873 -0.781 -14.122 1.00 64.56 88 GLY A N 1
ATOM 702 C CA . GLY A 1 88 ? 14.740 -1.029 -15.567 1.00 64.56 88 GLY A CA 1
ATOM 703 C C . GLY A 1 88 ? 13.532 -0.362 -16.220 1.00 64.56 88 GLY A C 1
ATOM 704 O O . GLY A 1 88 ? 13.634 0.112 -17.345 1.00 64.56 88 GLY A O 1
ATOM 705 N N . GLU A 1 89 ? 12.429 -0.238 -15.491 1.00 61.84 89 GLU A N 1
ATOM 706 C CA . GLU A 1 89 ? 11.221 0.428 -15.964 1.00 61.84 89 GLU A CA 1
ATOM 707 C C . GLU A 1 89 ? 11.049 1.754 -15.219 1.00 61.84 89 GLU A C 1
ATOM 709 O O . GLU A 1 89 ? 10.901 1.789 -14.000 1.00 61.84 89 GLU A O 1
ATOM 714 N N . THR A 1 90 ? 11.061 2.868 -15.950 1.00 66.12 90 THR A N 1
ATOM 715 C CA . THR A 1 90 ? 10.642 4.192 -15.452 1.00 66.12 90 THR A CA 1
ATOM 716 C C . THR A 1 90 ? 9.121 4.364 -15.523 1.00 66.12 90 THR A C 1
ATOM 718 O O . THR A 1 90 ? 8.606 5.480 -15.461 1.00 66.12 90 THR A O 1
ATOM 721 N N . ALA A 1 91 ? 8.391 3.255 -15.665 1.00 66.44 91 ALA A N 1
ATOM 722 C CA . ALA A 1 91 ? 6.948 3.246 -15.783 1.00 66.44 91 ALA A CA 1
ATOM 723 C C . ALA A 1 91 ? 6.296 3.560 -14.429 1.00 66.44 91 ALA A C 1
ATOM 725 O O . ALA A 1 91 ? 6.536 2.911 -13.408 1.00 66.44 91 ALA A O 1
ATOM 726 N N . LEU A 1 92 ? 5.459 4.591 -14.450 1.00 76.94 92 LEU A N 1
ATOM 727 C CA . LEU A 1 92 ? 4.548 4.957 -13.379 1.00 76.94 92 LEU A CA 1
ATOM 728 C C . LEU A 1 92 ? 3.175 4.386 -13.726 1.00 76.94 92 LEU A C 1
ATOM 730 O O . LEU A 1 92 ? 2.470 4.963 -14.552 1.00 76.94 92 LEU A O 1
ATOM 734 N N . GLU A 1 93 ? 2.773 3.276 -13.106 1.00 81.50 93 GLU A N 1
ATOM 735 C CA . GLU A 1 93 ? 1.396 2.796 -13.263 1.00 81.50 93 GLU A CA 1
ATOM 736 C C . GLU A 1 93 ? 0.485 3.356 -12.180 1.00 81.50 93 GLU A C 1
ATOM 738 O O . GLU A 1 93 ? 0.798 3.356 -10.979 1.00 81.50 93 GLU A O 1
ATOM 743 N N . MET A 1 94 ? -0.689 3.782 -12.636 1.00 81.19 94 MET A N 1
ATOM 744 C CA . MET A 1 94 ? -1.791 4.229 -11.810 1.00 81.19 94 MET A CA 1
ATOM 745 C C . MET A 1 94 ? -2.888 3.168 -11.799 1.00 81.19 94 MET A C 1
ATOM 747 O O . MET A 1 94 ? -3.393 2.756 -12.840 1.00 81.19 94 MET A O 1
ATOM 751 N N . PHE A 1 95 ? -3.312 2.782 -10.602 1.00 79.75 95 PHE A N 1
ATOM 752 C CA . PHE A 1 95 ? -4.395 1.831 -10.401 1.00 79.75 95 PHE A CA 1
ATOM 753 C C . PHE A 1 95 ? -5.613 2.539 -9.827 1.00 79.75 95 PHE A C 1
ATOM 755 O O . PHE A 1 95 ? -5.554 3.044 -8.704 1.00 79.75 95 PHE A O 1
ATOM 762 N N . SER A 1 96 ? -6.730 2.538 -10.559 1.00 78.31 96 SER A N 1
ATOM 763 C CA . SER A 1 96 ? -8.023 2.945 -10.005 1.00 78.31 96 SER A CA 1
ATOM 764 C C . SER A 1 96 ? -8.615 1.810 -9.163 1.00 78.31 96 SER A C 1
ATOM 766 O O . SER A 1 96 ? -8.675 0.656 -9.582 1.00 78.31 96 SER A O 1
ATOM 768 N N . ARG A 1 97 ? -9.030 2.150 -7.944 1.00 71.38 97 ARG A N 1
ATOM 769 C CA . ARG A 1 97 ? -9.716 1.298 -6.958 1.00 71.38 97 ARG A CA 1
ATOM 770 C C . ARG A 1 97 ? -11.224 1.555 -6.949 1.00 71.38 97 ARG A C 1
ATOM 772 O O . ARG A 1 97 ? -11.920 1.131 -6.024 1.00 71.38 97 ARG A O 1
ATOM 779 N N . GLU A 1 98 ? -11.721 2.316 -7.914 1.00 68.94 98 GLU A N 1
ATOM 780 C CA . GLU A 1 98 ? -13.138 2.607 -8.025 1.00 68.94 98 GLU A CA 1
ATOM 781 C C . GLU A 1 98 ? -13.868 1.347 -8.511 1.00 68.94 98 GLU A C 1
ATOM 783 O O . GLU A 1 98 ? -13.438 0.728 -9.491 1.00 68.94 98 GLU A O 1
ATOM 788 N N . PRO A 1 99 ? -14.937 0.899 -7.825 1.00 57.34 99 PRO A N 1
ATOM 789 C CA . PRO A 1 99 ? -15.792 -0.123 -8.402 1.00 57.34 99 PRO A CA 1
ATOM 790 C C . PRO A 1 99 ? -16.288 0.434 -9.732 1.00 57.34 99 PRO A C 1
ATOM 792 O O . PRO A 1 99 ? -16.758 1.570 -9.760 1.00 57.34 99 PRO A O 1
ATOM 795 N N . ARG A 1 100 ? -16.144 -0.331 -10.825 1.00 52.03 100 ARG A N 1
ATOM 796 C CA . ARG A 1 100 ? -16.695 0.048 -12.132 1.00 52.03 100 ARG A CA 1
ATOM 797 C C . ARG A 1 100 ? -18.160 0.385 -11.901 1.00 52.03 100 ARG A C 1
ATOM 799 O O . ARG A 1 100 ? -18.963 -0.520 -11.669 1.00 52.03 100 ARG A O 1
ATOM 806 N N . ILE A 1 101 ? -18.481 1.673 -11.874 1.00 57.62 101 ILE A N 1
ATOM 807 C CA . ILE A 1 101 ? -19.853 2.135 -11.767 1.00 57.62 101 ILE A CA 1
ATOM 808 C C . ILE A 1 101 ? -20.513 1.521 -12.991 1.00 57.62 101 ILE A C 1
ATOM 810 O O . ILE A 1 101 ? -20.081 1.778 -14.117 1.00 57.62 101 ILE A O 1
ATOM 814 N N . ARG A 1 102 ? -21.446 0.589 -12.764 1.00 53.69 102 ARG A N 1
ATOM 815 C CA . ARG A 1 102 ? -22.187 -0.034 -13.856 1.00 53.69 102 ARG A CA 1
ATOM 816 C C . ARG A 1 102 ? -22.761 1.117 -14.681 1.00 53.69 102 ARG A C 1
ATOM 818 O O . ARG A 1 102 ? -23.410 1.980 -14.088 1.00 53.69 102 ARG A O 1
ATOM 825 N N . PRO A 1 103 ? -22.478 1.189 -15.988 1.00 50.75 103 PRO A N 1
ATOM 826 C CA . PRO A 1 103 ? -23.034 2.255 -16.794 1.00 50.75 103 PRO A CA 1
ATOM 827 C C . PRO A 1 103 ? -24.557 2.148 -16.730 1.00 50.75 103 PRO A C 1
ATOM 829 O O . PRO A 1 103 ? -25.118 1.059 -16.857 1.00 50.75 103 PRO A O 1
ATOM 832 N N . TRP A 1 104 ? -25.207 3.282 -16.485 1.00 54.44 104 TRP A N 1
ATOM 833 C CA . TRP A 1 104 ? -26.654 3.435 -16.349 1.00 54.44 104 TRP A CA 1
ATOM 834 C C . TRP A 1 104 ? -27.401 3.232 -17.674 1.00 54.44 104 TRP A C 1
ATOM 836 O O . TRP A 1 104 ? -28.368 3.944 -17.924 1.00 54.44 104 TRP A O 1
ATOM 846 N N . TYR A 1 105 ? -26.968 2.324 -18.559 1.00 56.94 105 TYR A N 1
ATOM 847 C CA . TYR A 1 105 ? -27.700 2.102 -19.802 1.00 56.94 105 TYR A CA 1
ATOM 848 C C . TYR A 1 105 ? -29.125 1.684 -19.451 1.00 56.94 105 TYR A C 1
ATOM 850 O O . TYR A 1 105 ? -29.371 0.609 -18.902 1.00 56.94 105 TYR A O 1
ATOM 858 N N . LEU A 1 106 ? -30.027 2.627 -19.717 1.00 52.97 106 LEU A N 1
ATOM 859 C CA . LEU A 1 106 ? -31.461 2.512 -19.612 1.00 52.97 106 LEU A CA 1
ATOM 860 C C . LEU A 1 106 ? -31.867 1.195 -20.257 1.00 52.97 106 LEU A C 1
ATOM 862 O O . LEU A 1 106 ? -31.602 0.966 -21.436 1.00 52.97 106 LEU A O 1
ATOM 866 N N . THR A 1 107 ? -32.535 0.335 -19.496 1.00 56.00 107 THR A N 1
ATOM 867 C CA . THR A 1 107 ? -33.358 -0.697 -20.114 1.00 56.00 107 THR A CA 1
ATOM 868 C C . THR A 1 107 ? -34.473 0.077 -20.813 1.00 56.00 107 THR A C 1
ATOM 870 O O . THR A 1 107 ? -35.397 0.565 -20.160 1.00 56.00 107 THR A O 1
ATOM 873 N N . SER A 1 108 ? -34.358 0.278 -22.124 1.00 53.75 108 SER A N 1
ATOM 874 C CA . SER A 1 108 ? -35.500 0.644 -22.948 1.00 53.75 108 SER A CA 1
ATOM 875 C C . SER A 1 108 ? -36.408 -0.581 -22.974 1.00 53.75 108 SER A C 1
ATOM 877 O O . SER A 1 108 ? -36.240 -1.473 -23.804 1.00 53.75 108 SER A O 1
ATOM 879 N N . SER A 1 109 ? -37.323 -0.664 -22.012 1.00 57.81 109 SER A N 1
ATOM 880 C CA . SER A 1 109 ? -38.444 -1.592 -22.069 1.00 57.81 109 SER A CA 1
ATOM 881 C C . SER A 1 109 ? -39.302 -1.196 -23.274 1.00 57.81 109 SER A C 1
ATOM 883 O O . SER A 1 109 ? -40.116 -0.273 -23.187 1.00 57.81 109 SER A O 1
ATOM 885 N N . GLY A 1 110 ? -39.047 -1.835 -24.416 1.00 60.56 110 GLY A N 1
ATOM 886 C CA . GLY A 1 110 ? -39.947 -1.820 -25.561 1.00 60.56 110 GLY A CA 1
ATOM 887 C C . GLY A 1 110 ? -41.277 -2.443 -25.153 1.00 60.56 110 GLY A C 1
ATOM 888 O O . GLY A 1 110 ? -41.294 -3.506 -24.530 1.00 60.56 110 GLY A O 1
ATOM 889 N N . ARG A 1 111 ? -42.356 -1.713 -25.435 1.00 48.66 111 ARG A N 1
ATOM 890 C CA . ARG A 1 111 ? -43.726 -2.228 -25.442 1.00 48.66 111 ARG A CA 1
ATOM 891 C C . ARG A 1 111 ? -43.924 -3.179 -26.612 1.00 48.66 111 ARG A C 1
ATOM 893 O O . ARG A 1 111 ? -43.252 -2.953 -27.644 1.00 48.66 111 ARG A O 1
#

Secondary structure (DSSP, 8-state):
------HHHHHHHHHHHHHHHHH-S-EEEEEE-TT-TTEEEEEETTTEEEEEETTTTEEEEEEE-SS-EEEEEE-SSSSEEEEEESSS---EEEEE-S-------------